Protein AF-A0A6I1W186-F1 (afdb_monomer)

Sequence (62 aa):
EWMRTILVSVLILFMGFIVWDLAKKSKAGRFGSMILFFVLGLGVAAFVIKSVVIGLIESGAL

Radius of gyration: 15.07 Å; Cα contacts (8 Å, |Δi|>4): 11; chains: 1; bounding box: 25×27×39 Å

Structure (mmCIF, N/CA/C/O backbone):
data_AF-A0A6I1W186-F1
#
_entry.id   AF-A0A6I1W186-F1
#
loop_
_atom_site.group_PDB
_atom_site.id
_atom_site.type_symbol
_atom_site.label_atom_id
_atom_site.label_alt_id
_atom_site.label_comp_id
_atom_site.label_asym_id
_atom_site.label_entity_id
_atom_site.label_seq_id
_atom_site.pdbx_PDB_ins_code
_atom_site.Cartn_x
_atom_site.Cartn_y
_atom_site.Cartn_z
_atom_site.occupancy
_atom_site.B_iso_or_equiv
_atom_site.auth_seq_id
_atom_site.auth_comp_id
_atom_site.auth_asym_id
_atom_site.auth_atom_id
_atom_site.pdbx_PDB_model_num
ATOM 1 N N . GLU A 1 1 ? 12.268 -17.057 -13.453 1.00 57.50 1 GLU A N 1
ATOM 2 C CA . GLU A 1 1 ? 12.080 -15.656 -13.002 1.00 57.50 1 GLU A CA 1
ATOM 3 C C . GLU A 1 1 ? 10.618 -15.257 -12.821 1.00 57.50 1 GLU A C 1
ATOM 5 O O . GLU A 1 1 ? 10.241 -14.980 -11.691 1.00 57.50 1 GLU A O 1
ATOM 10 N N . TRP A 1 2 ? 9.772 -15.345 -13.853 1.00 67.81 2 TRP A N 1
ATOM 11 C CA . TRP A 1 2 ? 8.334 -15.010 -13.793 1.00 67.81 2 TRP A CA 1
ATOM 12 C C . TRP A 1 2 ? 7.568 -15.578 -12.587 1.00 67.81 2 TRP A C 1
ATOM 14 O O . TRP A 1 2 ? 6.798 -14.871 -11.946 1.00 67.81 2 TRP A O 1
ATOM 24 N N . MET A 1 3 ? 7.837 -16.830 -12.214 1.00 75.00 3 MET A N 1
ATOM 25 C CA . MET A 1 3 ? 7.178 -17.475 -11.074 1.00 75.00 3 MET A CA 1
ATOM 26 C C . MET A 1 3 ? 7.527 -16.838 -9.720 1.00 75.00 3 MET A C 1
ATOM 28 O O . MET A 1 3 ? 6.657 -16.729 -8.864 1.00 75.00 3 MET A O 1
ATOM 32 N N . ARG A 1 4 ? 8.767 -16.366 -9.525 1.00 75.62 4 ARG A N 1
ATOM 33 C CA . ARG A 1 4 ? 9.168 -15.683 -8.283 1.00 75.62 4 ARG A CA 1
ATOM 34 C C . ARG A 1 4 ? 8.505 -14.314 -8.182 1.00 75.62 4 ARG A C 1
ATOM 36 O O . ARG A 1 4 ? 7.972 -13.977 -7.132 1.00 75.62 4 ARG A O 1
ATOM 43 N N . THR A 1 5 ? 8.475 -13.571 -9.285 1.00 81.88 5 THR A N 1
ATOM 44 C CA . THR A 1 5 ? 7.846 -12.248 -9.340 1.00 81.88 5 THR A CA 1
ATOM 45 C C . THR A 1 5 ? 6.351 -12.320 -9.058 1.00 81.88 5 THR A C 1
ATOM 47 O O . THR A 1 5 ? 5.854 -11.525 -8.270 1.00 81.88 5 THR A O 1
ATOM 50 N N . ILE A 1 6 ? 5.646 -13.298 -9.635 1.00 84.94 6 ILE A N 1
ATOM 51 C CA . ILE A 1 6 ? 4.203 -13.479 -9.421 1.00 84.94 6 ILE A CA 1
ATOM 52 C C . ILE A 1 6 ? 3.909 -13.918 -7.981 1.00 84.94 6 ILE A C 1
ATOM 54 O O . ILE A 1 6 ? 3.019 -13.370 -7.339 1.00 84.94 6 ILE A O 1
ATOM 58 N N . LEU A 1 7 ? 4.670 -14.874 -7.440 1.00 86.94 7 LEU A N 1
ATOM 59 C CA . LEU A 1 7 ? 4.443 -15.367 -6.079 1.00 86.94 7 LEU A CA 1
ATOM 60 C C . LEU A 1 7 ? 4.691 -14.268 -5.031 1.00 86.94 7 LEU A C 1
ATOM 62 O O . LEU A 1 7 ? 3.901 -14.089 -4.105 1.00 86.94 7 LEU A O 1
ATOM 66 N N . VAL A 1 8 ? 5.775 -13.504 -5.198 1.00 84.94 8 VAL A N 1
ATOM 67 C CA . VAL A 1 8 ? 6.139 -12.400 -4.301 1.00 84.94 8 VAL A CA 1
ATOM 68 C C . VAL A 1 8 ? 5.188 -11.213 -4.471 1.00 84.94 8 VAL A C 1
ATOM 70 O O . VAL A 1 8 ? 4.800 -10.611 -3.472 1.00 84.94 8 VAL A O 1
ATOM 73 N N . SER A 1 9 ? 4.755 -10.887 -5.695 1.00 81.50 9 SER A N 1
ATOM 74 C CA . SER A 1 9 ? 3.798 -9.795 -5.919 1.00 81.50 9 SER A CA 1
ATOM 75 C C . SER A 1 9 ? 2.438 -10.093 -5.288 1.00 81.50 9 SER A C 1
ATOM 77 O O . SER A 1 9 ? 1.888 -9.224 -4.615 1.00 81.50 9 SER A O 1
ATOM 79 N N . VAL A 1 10 ? 1.943 -11.330 -5.413 1.00 86.56 10 VAL A N 1
ATOM 80 C CA . VAL A 1 10 ? 0.702 -11.789 -4.772 1.00 86.56 10 VAL A CA 1
ATOM 81 C C . VAL A 1 10 ? 0.817 -11.740 -3.249 1.00 86.56 10 VAL A C 1
ATOM 83 O O . VAL A 1 10 ? -0.092 -11.240 -2.588 1.00 86.56 10 VAL A O 1
ATOM 86 N N . LEU A 1 11 ? 1.941 -12.191 -2.684 1.00 86.81 11 LEU A N 1
ATOM 87 C CA . LEU A 1 11 ? 2.176 -12.158 -1.238 1.00 86.81 11 LEU A CA 1
ATOM 88 C C . LEU A 1 11 ? 2.188 -10.722 -0.687 1.00 86.81 11 LEU A C 1
ATOM 90 O O . LEU A 1 11 ? 1.567 -10.446 0.338 1.00 86.81 11 LEU A O 1
ATOM 94 N N . ILE A 1 12 ? 2.853 -9.795 -1.384 1.00 83.00 12 ILE A N 1
ATOM 95 C CA . ILE A 1 12 ? 2.898 -8.374 -1.011 1.00 83.00 12 ILE A CA 1
ATOM 96 C C . ILE A 1 12 ? 1.501 -7.746 -1.092 1.00 83.00 12 ILE A C 1
ATOM 98 O O . ILE A 1 12 ? 1.109 -7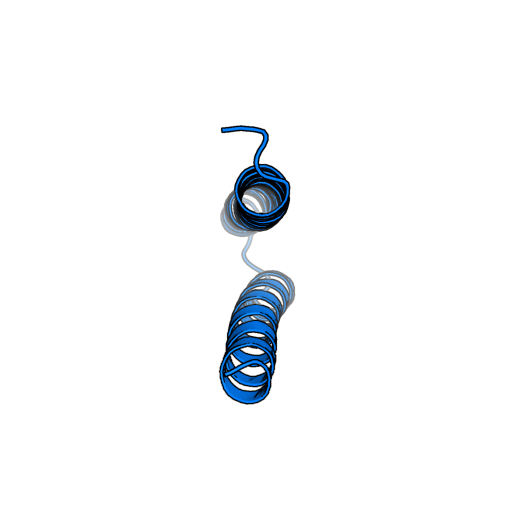.000 -0.193 1.00 83.00 12 ILE A O 1
ATOM 102 N N . LEU A 1 13 ? 0.729 -8.076 -2.133 1.00 83.06 13 LEU A N 1
ATOM 103 C CA . LEU A 1 13 ? -0.653 -7.618 -2.279 1.00 83.06 13 LEU A CA 1
ATOM 104 C C . LEU A 1 13 ? -1.531 -8.110 -1.120 1.00 83.06 13 LEU A C 1
ATOM 106 O O . LEU A 1 13 ? -2.308 -7.344 -0.552 1.00 83.06 13 LEU A O 1
ATOM 110 N N . PHE A 1 14 ? -1.368 -9.379 -0.738 1.00 81.94 14 PHE A N 1
ATOM 111 C CA . PHE A 1 14 ? -2.097 -10.006 0.361 1.00 81.94 14 PHE A CA 1
ATOM 112 C C . PHE A 1 14 ? -1.752 -9.364 1.712 1.00 81.94 14 PHE A C 1
ATOM 114 O O . PHE A 1 14 ? -2.642 -9.105 2.519 1.00 81.94 14 PHE A O 1
ATOM 121 N N . MET A 1 15 ? -0.482 -9.008 1.930 1.00 83.56 15 MET A N 1
ATOM 122 C CA . MET A 1 15 ? -0.052 -8.240 3.103 1.00 83.56 15 MET A CA 1
ATOM 123 C C . MET A 1 15 ? -0.730 -6.863 3.168 1.00 83.56 15 MET A C 1
ATOM 125 O O . MET A 1 15 ? -1.239 -6.478 4.219 1.00 83.56 15 MET A O 1
ATOM 129 N N . GLY A 1 16 ? -0.794 -6.142 2.042 1.00 76.12 16 GLY A N 1
ATOM 130 C CA . GLY A 1 16 ? -1.499 -4.858 1.954 1.00 76.12 16 GLY A CA 1
ATOM 131 C C . GLY A 1 16 ? -3.004 -4.985 2.215 1.00 76.12 16 GLY A C 1
ATOM 132 O O . GLY A 1 16 ? -3.583 -4.164 2.927 1.00 76.12 16 GLY A O 1
ATOM 133 N N . PHE A 1 17 ? -3.627 -6.051 1.707 1.00 76.81 17 PHE A N 1
ATOM 134 C CA . PHE A 1 17 ? -5.042 -6.354 1.931 1.00 76.81 17 PHE A CA 1
ATOM 135 C C . PHE A 1 17 ? -5.354 -6.646 3.406 1.00 76.81 17 PHE A C 1
ATOM 137 O O . PHE A 1 17 ? -6.342 -6.141 3.933 1.00 76.81 17 PHE A O 1
ATOM 144 N N . ILE A 1 18 ? -4.488 -7.391 4.102 1.00 79.56 18 ILE A N 1
ATOM 145 C CA . ILE A 1 18 ? -4.635 -7.657 5.541 1.00 79.56 18 ILE A CA 1
ATOM 146 C C . ILE A 1 18 ? -4.553 -6.361 6.350 1.00 79.56 18 ILE A C 1
ATOM 148 O O . ILE A 1 18 ? -5.363 -6.16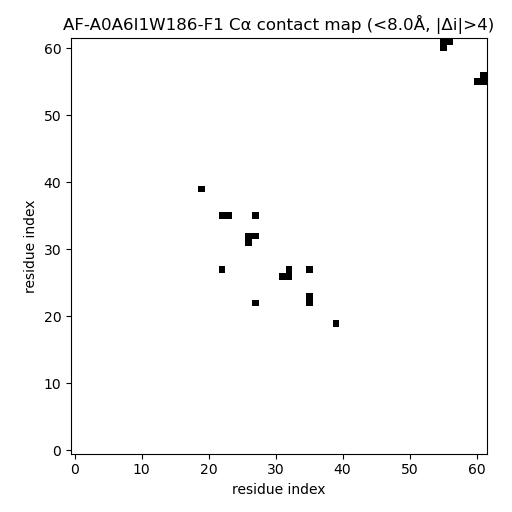0 7.249 1.00 79.56 18 ILE A O 1
ATOM 152 N N . VAL A 1 19 ? -3.614 -5.462 6.039 1.00 75.31 19 VAL A N 1
ATOM 153 C CA . VAL A 1 19 ? -3.505 -4.163 6.732 1.00 75.31 19 VAL A CA 1
ATOM 154 C C . VAL A 1 19 ? -4.770 -3.325 6.519 1.00 75.31 19 VAL A C 1
ATOM 156 O O . VAL A 1 19 ? -5.246 -2.681 7.457 1.00 75.31 19 VAL A O 1
ATOM 159 N N . TRP A 1 20 ? -5.357 -3.384 5.320 1.00 71.19 20 TRP A N 1
ATOM 160 C CA . TRP A 1 20 ? -6.635 -2.742 5.015 1.00 71.19 20 TRP A CA 1
ATOM 161 C C . TRP A 1 20 ? -7.810 -3.336 5.799 1.00 71.19 20 TRP A C 1
ATOM 163 O O . TRP A 1 20 ? -8.618 -2.590 6.361 1.00 71.19 20 TRP A O 1
ATOM 173 N N . ASP A 1 21 ? -7.902 -4.663 5.876 1.00 74.75 21 ASP A N 1
ATOM 174 C CA . ASP A 1 21 ? -8.941 -5.344 6.651 1.00 74.75 21 ASP A CA 1
ATOM 175 C C . ASP A 1 21 ? -8.792 -5.065 8.153 1.00 74.75 21 ASP A C 1
ATOM 177 O O . ASP A 1 21 ? -9.762 -4.696 8.813 1.00 74.75 21 ASP A O 1
ATOM 181 N N . LEU A 1 22 ? -7.568 -5.122 8.688 1.00 72.12 22 LEU A N 1
ATOM 182 C CA . LEU A 1 22 ? -7.285 -4.874 10.102 1.00 72.12 22 LEU A CA 1
ATOM 183 C C . LEU A 1 22 ? -7.628 -3.434 10.499 1.00 72.12 22 LEU A C 1
ATOM 185 O O . LEU A 1 22 ? -8.266 -3.208 11.528 1.00 72.12 22 LEU A O 1
ATOM 189 N N . ALA A 1 23 ? -7.294 -2.470 9.638 1.00 66.00 23 ALA A N 1
ATOM 190 C CA . ALA A 1 23 ? -7.728 -1.087 9.770 1.00 66.00 23 ALA A CA 1
ATOM 191 C C . ALA A 1 23 ? -9.261 -0.987 9.850 1.00 66.00 23 ALA A C 1
ATOM 193 O O . ALA A 1 23 ? -9.806 -0.410 10.792 1.00 66.00 23 ALA A O 1
ATOM 194 N N . LYS A 1 24 ? -9.983 -1.601 8.905 1.00 65.69 24 LYS A N 1
ATOM 195 C CA . LYS A 1 24 ? -11.453 -1.566 8.864 1.00 65.69 24 LYS A CA 1
ATOM 196 C C . LYS A 1 24 ? -12.090 -2.241 10.089 1.00 65.69 24 LYS A C 1
ATOM 198 O O . LYS A 1 24 ? -13.075 -1.733 10.628 1.00 65.69 24 LYS A O 1
ATOM 203 N N . LYS A 1 25 ? -11.530 -3.368 10.540 1.00 64.25 25 LYS A N 1
ATOM 204 C CA . LYS A 1 25 ? -12.068 -4.218 11.613 1.00 64.25 25 LYS A CA 1
ATOM 205 C C . LYS A 1 25 ? -11.757 -3.691 13.015 1.00 64.25 25 LYS A C 1
ATOM 207 O O . LYS A 1 25 ? -12.517 -3.962 13.941 1.0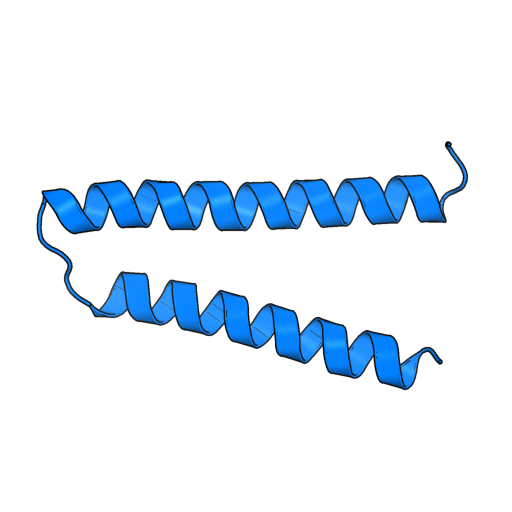0 64.25 25 LYS A O 1
ATOM 212 N N . SER A 1 26 ? -10.700 -2.891 13.181 1.00 61.56 26 SER A N 1
ATOM 213 C CA . SER A 1 26 ? -10.238 -2.423 14.495 1.00 61.56 26 SER A CA 1
ATOM 214 C C . SER A 1 26 ? -11.155 -1.395 15.183 1.00 61.56 26 SER A C 1
ATOM 216 O O . SER A 1 26 ? -10.816 -0.960 16.282 1.00 61.56 26 SER A O 1
ATOM 218 N N . LYS A 1 27 ? -12.293 -0.983 14.588 1.00 59.72 27 LYS A N 1
ATOM 219 C CA . LYS A 1 27 ? -13.212 0.036 15.156 1.00 59.72 27 LYS A CA 1
ATOM 220 C C . LYS A 1 27 ? -12.455 1.229 15.759 1.00 59.72 27 LYS A C 1
ATOM 222 O O . LYS A 1 27 ? -12.782 1.706 16.846 1.00 59.72 27 LYS A O 1
ATOM 227 N N . ALA A 1 28 ? -11.401 1.680 15.081 1.00 60.72 28 ALA A N 1
ATOM 228 C CA . ALA A 1 28 ? -10.608 2.787 15.576 1.00 60.72 28 ALA A CA 1
ATOM 229 C C . ALA A 1 28 ? -11.552 4.001 15.678 1.00 60.72 28 ALA A C 1
ATOM 231 O O . ALA A 1 28 ? -12.258 4.302 14.715 1.00 60.72 28 ALA A O 1
ATOM 232 N N . GLY A 1 29 ? -11.661 4.609 16.868 1.00 64.06 29 GLY A N 1
ATOM 233 C CA . GLY A 1 29 ? -12.638 5.670 17.163 1.00 64.06 29 GLY A CA 1
ATOM 234 C C . GLY A 1 29 ? -12.515 6.883 16.227 1.00 64.06 29 GLY A C 1
ATOM 235 O O . GLY A 1 29 ? -11.705 6.877 15.312 1.00 64.06 29 GLY A O 1
ATOM 236 N N . ARG A 1 30 ? -13.261 7.973 16.452 1.00 66.44 30 ARG A N 1
ATOM 237 C CA . ARG A 1 30 ? -13.292 9.159 15.550 1.00 66.44 30 ARG A CA 1
ATOM 238 C C . ARG A 1 30 ? -11.924 9.670 15.053 1.00 66.44 30 ARG A C 1
ATOM 240 O O . ARG A 1 30 ? -11.843 10.153 13.931 1.00 66.44 30 ARG A O 1
ATOM 247 N N . PHE A 1 31 ? -10.869 9.558 15.862 1.00 66.75 31 PHE A N 1
ATOM 248 C CA . PHE A 1 31 ? -9.490 9.870 15.457 1.00 66.75 31 PHE A CA 1
AT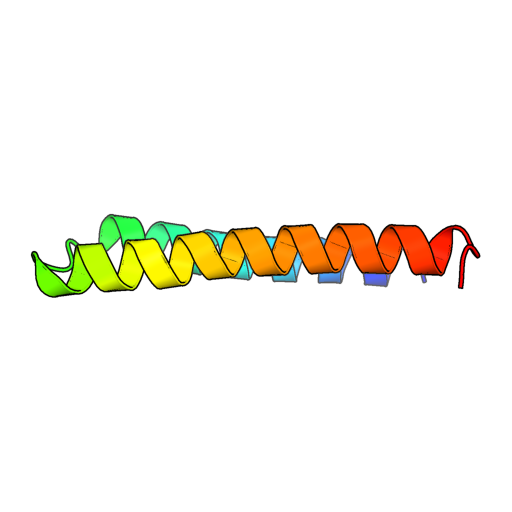OM 249 C C . PHE A 1 31 ? -8.834 8.766 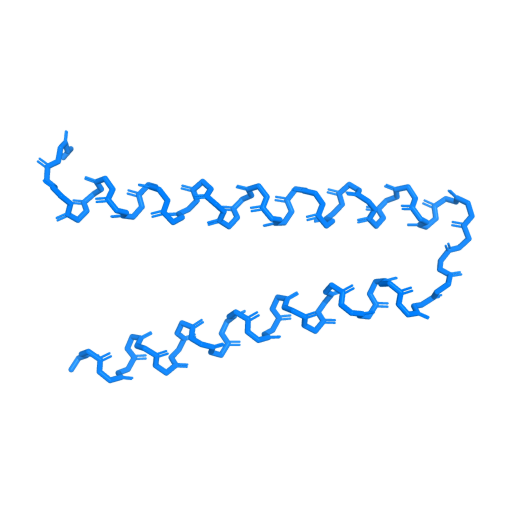14.619 1.00 66.75 31 PHE A C 1
ATOM 251 O O . PHE A 1 31 ? -8.158 9.036 13.629 1.00 66.75 31 PHE A O 1
ATOM 258 N N . GLY A 1 32 ? -9.059 7.513 15.000 1.00 69.81 32 GLY A N 1
ATOM 259 C CA . GLY A 1 32 ? -8.532 6.353 14.306 1.00 69.81 32 GLY A CA 1
ATOM 260 C C . GLY A 1 32 ? -9.147 6.160 12.923 1.00 69.81 32 GLY A C 1
ATOM 261 O O . GLY A 1 32 ? -8.412 5.917 11.980 1.00 69.81 32 GLY A O 1
ATOM 262 N N . SER A 1 33 ? -10.457 6.348 12.748 1.00 73.62 33 SER A N 1
ATOM 263 C CA . SER A 1 33 ? -11.096 6.256 11.428 1.00 73.62 33 SER A CA 1
ATOM 264 C C . SER A 1 33 ? -10.556 7.285 10.426 1.00 73.62 33 SER A C 1
ATOM 266 O O . SER A 1 33 ? -10.438 6.965 9.248 1.00 73.62 33 SER A O 1
ATOM 268 N N . MET A 1 34 ? -10.168 8.481 10.882 1.00 75.50 34 MET A N 1
ATOM 269 C CA . MET A 1 34 ? -9.604 9.542 10.039 1.00 75.50 34 MET A CA 1
ATOM 270 C C . MET A 1 34 ? -8.170 9.216 9.587 1.00 75.50 34 MET A C 1
ATOM 272 O O . MET A 1 34 ? -7.852 9.323 8.404 1.00 75.50 34 MET A O 1
ATOM 276 N N . ILE A 1 35 ? -7.330 8.734 10.509 1.00 79.94 35 ILE A N 1
ATOM 277 C CA . ILE A 1 35 ? -5.959 8.286 10.213 1.00 79.94 35 ILE A CA 1
ATOM 278 C C . ILE A 1 35 ? -5.978 7.027 9.347 1.00 79.94 35 ILE A C 1
ATOM 280 O O . ILE A 1 35 ? -5.210 6.928 8.396 1.00 79.94 35 ILE A O 1
ATOM 284 N N . LEU A 1 36 ? -6.886 6.089 9.618 1.00 77.38 36 LEU A N 1
ATOM 285 C CA . LEU A 1 36 ? -7.071 4.911 8.782 1.00 77.38 36 LEU A CA 1
ATOM 286 C C . LEU A 1 36 ? -7.522 5.297 7.378 1.00 77.38 36 LEU A C 1
ATOM 288 O O . LEU A 1 36 ? -6.968 4.776 6.426 1.00 77.38 36 LEU A O 1
ATOM 292 N N . PHE A 1 37 ? -8.455 6.236 7.213 1.00 74.44 37 PHE A N 1
ATOM 293 C CA . PHE A 1 37 ? -8.853 6.698 5.880 1.00 74.44 37 PHE A CA 1
ATOM 294 C C . PHE A 1 37 ? -7.678 7.327 5.115 1.00 74.44 37 PHE A C 1
ATOM 296 O O . PHE A 1 37 ? -7.527 7.087 3.920 1.00 74.44 37 PHE A O 1
ATOM 303 N N . PHE A 1 38 ? -6.805 8.061 5.810 1.00 83.19 38 PHE A N 1
ATOM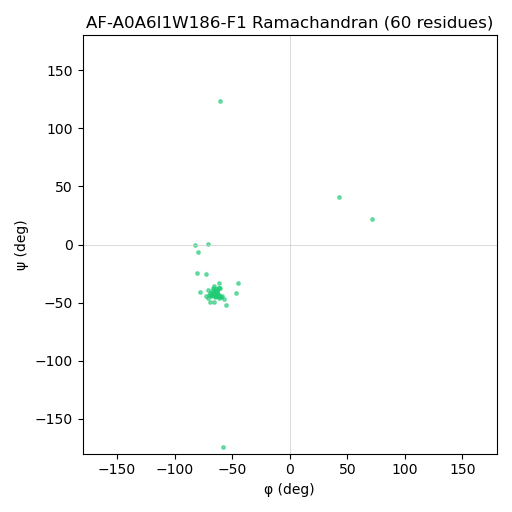 304 C CA . PHE A 1 38 ? -5.585 8.625 5.233 1.00 83.19 38 PHE A CA 1
ATOM 305 C C . PHE A 1 38 ? -4.543 7.562 4.873 1.00 83.19 38 PHE A C 1
ATOM 307 O O . PHE A 1 38 ? -4.052 7.561 3.753 1.00 83.19 38 PHE A O 1
ATOM 314 N N . VAL A 1 39 ? -4.217 6.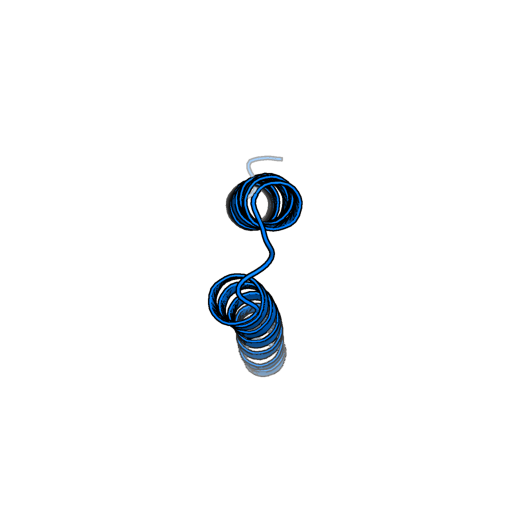638 5.779 1.00 81.88 39 VAL A N 1
ATOM 315 C CA . VAL A 1 39 ? -3.232 5.566 5.544 1.00 81.88 39 VAL A CA 1
ATOM 316 C C . VAL A 1 39 ? -3.719 4.597 4.469 1.00 81.88 39 VAL A C 1
ATOM 318 O O . VAL A 1 39 ? -2.937 4.171 3.625 1.00 81.88 39 VAL A O 1
ATOM 321 N N . LEU A 1 40 ? -5.014 4.288 4.452 1.00 74.62 40 LEU A N 1
ATOM 322 C CA . LEU A 1 40 ? -5.636 3.450 3.435 1.00 74.62 40 LEU A CA 1
ATOM 323 C C . LEU A 1 40 ? -5.711 4.161 2.080 1.00 74.62 40 LEU A C 1
ATOM 325 O O . LEU A 1 40 ? -5.315 3.585 1.068 1.00 74.62 40 LEU A O 1
ATOM 329 N N . GLY A 1 41 ? -6.143 5.424 2.049 1.00 80.88 41 GLY A N 1
ATOM 330 C CA . GLY A 1 41 ? -6.167 6.233 0.830 1.00 80.88 41 GLY A CA 1
ATOM 331 C C . GLY A 1 41 ? -4.772 6.442 0.236 1.00 80.88 41 GLY A C 1
ATOM 332 O O . GLY A 1 41 ? -4.571 6.211 -0.954 1.00 80.88 41 GLY A O 1
ATOM 333 N N . LEU A 1 42 ? -3.787 6.795 1.068 1.00 87.25 42 LEU A N 1
ATOM 334 C CA . LEU A 1 42 ? -2.386 6.934 0.662 1.00 87.25 42 LEU A CA 1
ATOM 335 C C . LEU A 1 42 ? -1.765 5.591 0.269 1.00 87.25 42 LEU A C 1
ATOM 337 O O . LEU A 1 42 ? -1.006 5.543 -0.693 1.00 87.25 42 LEU A O 1
ATOM 341 N N . GLY A 1 43 ? -2.100 4.499 0.957 1.00 82.81 43 GLY A N 1
ATOM 342 C CA . GLY A 1 43 ? -1.616 3.158 0.630 1.00 82.81 43 GLY A CA 1
ATOM 343 C C . GLY A 1 43 ? -2.091 2.686 -0.745 1.00 82.81 43 GLY A C 1
ATOM 344 O O . GLY A 1 43 ? -1.287 2.201 -1.541 1.00 82.81 43 GLY A O 1
ATOM 345 N N . VAL A 1 44 ? -3.372 2.897 -1.065 1.00 80.00 44 VAL A N 1
ATOM 346 C CA . VAL A 1 44 ? -3.924 2.588 -2.395 1.00 80.00 44 VAL A CA 1
ATOM 347 C C . VAL A 1 44 ? -3.348 3.523 -3.453 1.00 80.00 44 VAL A C 1
ATOM 349 O O . VAL A 1 44 ? -2.923 3.051 -4.505 1.00 80.00 44 VAL A O 1
ATOM 352 N N . ALA A 1 45 ? -3.248 4.825 -3.175 1.00 84.69 45 ALA A N 1
ATOM 353 C CA . ALA A 1 45 ? -2.649 5.781 -4.104 1.00 84.69 45 ALA A CA 1
ATOM 354 C C . ALA A 1 45 ? -1.181 5.438 -4.419 1.00 84.69 45 ALA A C 1
ATOM 356 O O . ALA A 1 45 ? -0.795 5.404 -5.586 1.00 84.69 45 ALA A O 1
ATOM 357 N N . ALA A 1 46 ? -0.374 5.106 -3.408 1.00 84.69 46 ALA A N 1
ATOM 358 C CA . ALA A 1 46 ? 1.021 4.706 -3.578 1.00 84.69 46 ALA A CA 1
ATOM 359 C C . ALA A 1 46 ? 1.158 3.397 -4.370 1.00 84.69 46 ALA A C 1
ATOM 361 O O . ALA A 1 46 ? 2.053 3.275 -5.206 1.00 84.69 46 ALA A O 1
ATOM 362 N N . PHE A 1 47 ? 0.258 2.434 -4.157 1.00 80.94 47 PHE A N 1
ATOM 363 C CA . PHE A 1 47 ? 0.243 1.186 -4.917 1.00 80.94 47 PHE A CA 1
ATOM 364 C C . PHE A 1 47 ? -0.102 1.407 -6.398 1.00 80.94 47 PHE A C 1
ATOM 366 O O . PHE A 1 47 ? 0.545 0.833 -7.280 1.00 80.94 47 PHE A O 1
ATOM 373 N N . VAL A 1 48 ? -1.079 2.274 -6.679 1.00 83.62 48 VAL A N 1
ATOM 374 C CA . VAL A 1 48 ? -1.468 2.644 -8.048 1.00 83.62 48 VAL A CA 1
ATOM 375 C C . VAL A 1 48 ? -0.335 3.394 -8.744 1.00 83.62 48 VAL A C 1
ATOM 377 O O . VAL A 1 48 ? 0.068 2.989 -9.831 1.00 83.62 48 VAL A O 1
ATOM 380 N N . ILE A 1 49 ? 0.240 4.418 -8.105 1.00 89.38 49 ILE A N 1
ATOM 381 C CA . ILE A 1 49 ? 1.378 5.172 -8.654 1.00 89.38 49 ILE A CA 1
ATOM 382 C C . ILE A 1 49 ? 2.546 4.230 -8.943 1.00 89.38 49 ILE A C 1
ATOM 384 O O . ILE A 1 49 ? 3.091 4.256 -10.041 1.00 89.38 49 ILE A O 1
ATOM 388 N N . LYS A 1 50 ? 2.897 3.345 -8.003 1.00 84.50 50 LYS A N 1
ATOM 389 C CA . LYS A 1 50 ? 3.962 2.356 -8.201 1.00 84.50 50 LYS A CA 1
ATOM 390 C C . LYS A 1 50 ? 3.680 1.447 -9.400 1.00 84.50 50 LYS A C 1
ATOM 392 O O . LYS A 1 50 ? 4.583 1.206 -10.193 1.00 84.50 50 LYS A O 1
ATOM 397 N N . SER A 1 51 ? 2.449 0.955 -9.541 1.00 80.88 51 SER A N 1
ATOM 398 C CA . SER A 1 51 ? 2.066 0.070 -10.651 1.00 80.88 51 SER A CA 1
ATOM 399 C C . SER A 1 51 ? 2.153 0.781 -12.003 1.00 80.88 51 SER A C 1
ATOM 401 O O . SER A 1 51 ? 2.658 0.210 -12.963 1.00 80.88 51 SER A O 1
ATOM 403 N N . VAL A 1 52 ? 1.730 2.046 -12.064 1.00 85.50 52 VAL A N 1
ATOM 404 C CA . VAL A 1 52 ? 1.829 2.882 -13.269 1.00 85.50 52 VAL A CA 1
ATOM 405 C C . VAL A 1 52 ? 3.287 3.195 -13.610 1.00 85.50 52 VAL A C 1
ATOM 407 O O . VAL A 1 52 ? 3.677 3.072 -14.764 1.00 85.50 52 VAL A O 1
ATOM 410 N N . VAL A 1 53 ? 4.111 3.544 -12.618 1.00 88.56 53 VAL A N 1
ATOM 411 C CA . VAL A 1 53 ? 5.543 3.821 -12.813 1.00 88.56 53 VAL A CA 1
ATOM 412 C C . VAL A 1 53 ? 6.284 2.580 -13.306 1.00 88.56 53 VAL A C 1
ATOM 414 O O . VAL A 1 53 ? 7.056 2.679 -14.251 1.00 88.56 53 VAL A O 1
ATOM 417 N N . ILE A 1 54 ? 6.027 1.407 -12.722 1.00 85.06 54 ILE A N 1
ATOM 418 C CA . ILE A 1 54 ? 6.623 0.148 -13.192 1.00 85.06 54 ILE A CA 1
ATOM 419 C C . ILE A 1 54 ? 6.171 -0.155 -14.618 1.00 85.06 54 ILE A C 1
ATOM 421 O O . ILE A 1 54 ? 7.013 -0.472 -15.447 1.00 85.06 54 ILE A O 1
ATOM 425 N N . GLY A 1 55 ? 4.881 0.012 -14.927 1.00 83.25 55 GLY A N 1
ATOM 426 C CA . GLY A 1 55 ? 4.378 -0.178 -16.286 1.00 83.25 55 GLY A CA 1
ATOM 427 C C . GLY A 1 55 ? 5.017 0.777 -17.297 1.00 83.25 55 GLY A C 1
ATOM 428 O O . GLY A 1 55 ? 5.317 0.362 -18.411 1.00 83.25 55 GLY A O 1
ATOM 429 N N . LEU A 1 56 ? 5.276 2.031 -16.912 1.00 83.56 56 LEU A N 1
ATOM 430 C CA . LEU A 1 56 ? 5.958 3.028 -17.750 1.00 83.56 56 LEU A CA 1
ATOM 431 C C . LEU A 1 56 ? 7.441 2.700 -17.972 1.00 83.56 56 LEU A C 1
ATOM 433 O O . LEU A 1 56 ? 7.934 2.821 -19.089 1.00 83.56 56 LEU A O 1
ATOM 437 N N . ILE A 1 57 ? 8.135 2.251 -16.925 1.00 85.56 57 ILE A N 1
ATOM 438 C CA . ILE A 1 57 ? 9.527 1.790 -17.015 1.00 85.56 57 ILE A CA 1
ATOM 439 C C . ILE A 1 57 ? 9.613 0.535 -17.895 1.00 85.56 57 ILE A C 1
ATOM 441 O O . ILE A 1 57 ? 10.482 0.428 -18.752 1.00 85.56 57 ILE A O 1
ATOM 445 N N . GLU A 1 58 ? 8.686 -0.408 -17.731 1.00 76.94 58 GLU A N 1
ATOM 446 C CA . GLU A 1 58 ? 8.672 -1.666 -18.482 1.00 76.94 58 GLU A CA 1
ATOM 447 C C . GLU A 1 58 ? 8.259 -1.484 -19.952 1.00 76.94 58 GLU A C 1
ATOM 449 O O . GLU A 1 58 ? 8.686 -2.247 -20.815 1.00 76.94 58 GLU A O 1
ATOM 454 N N . SER A 1 59 ? 7.491 -0.435 -20.263 1.00 73.25 59 SER A N 1
ATOM 455 C CA . SER A 1 59 ? 7.155 -0.047 -21.642 1.00 73.25 59 SER A CA 1
ATOM 456 C C . SER A 1 59 ? 8.245 0.779 -22.342 1.00 73.25 59 SER A C 1
ATOM 458 O O . SER A 1 59 ? 8.091 1.093 -23.521 1.00 73.25 59 SER A O 1
ATOM 460 N N . GLY A 1 60 ? 9.364 1.083 -21.669 1.00 59.78 60 GLY A N 1
ATOM 461 C CA . GLY A 1 60 ? 10.539 1.718 -22.278 1.00 59.78 60 GLY A CA 1
ATOM 462 C C . GLY A 1 60 ? 10.351 3.193 -22.648 1.00 59.78 60 GLY A C 1
ATOM 463 O O . GLY A 1 60 ? 11.044 3.698 -23.528 1.00 59.78 60 GLY A O 1
ATOM 464 N N . ALA A 1 61 ? 9.394 3.881 -22.013 1.00 56.44 61 ALA A N 1
ATOM 465 C CA . ALA A 1 61 ? 9.149 5.312 -22.218 1.00 56.44 61 ALA A CA 1
ATOM 466 C C . ALA A 1 61 ? 10.130 6.226 -21.443 1.00 56.44 61 ALA A C 1
ATOM 468 O O . ALA A 1 61 ? 10.099 7.444 -21.628 1.00 56.44 61 ALA A O 1
ATOM 469 N N . LEU A 1 62 ? 10.981 5.645 -20.590 1.00 52.00 62 LEU A N 1
ATOM 470 C CA . LEU A 1 62 ? 12.081 6.260 -19.835 1.00 52.00 62 LEU A CA 1
ATOM 471 C C . LEU A 1 62 ? 13.311 5.352 -19.929 1.00 52.00 62 LEU A C 1
ATOM 473 O O . LEU A 1 62 ? 14.431 5.904 -19.987 1.00 52.00 62 LEU A O 1
#

Mean predicted aligned error: 8.77 Å

Foldseek 3Di:
DVVVCVVVVVVVVV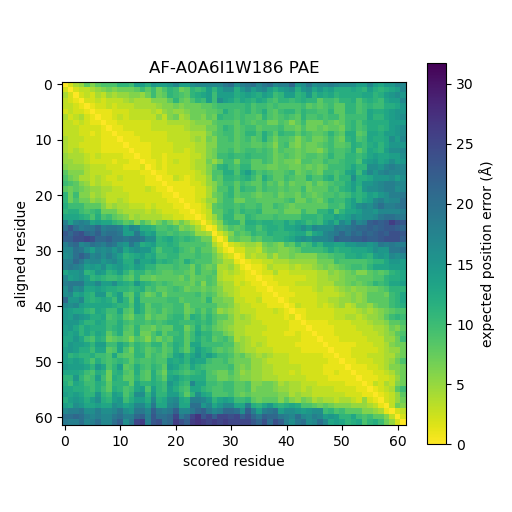VLVVLLVCLVPVCLDPVSVVVSCVCNVVSVVVVVVVVVVVVCVVVVVD

Solvent-accessib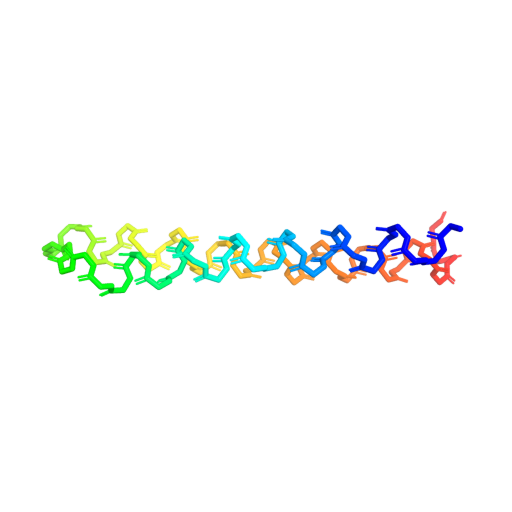le surface area (backbone atoms only — not comparable to full-atom values): 3506 Å² total; per-residue (Å²): 111,70,67,58,55,52,55,51,50,52,51,54,51,50,53,53,49,48,53,52,49,50,54,67,69,60,68,45,53,87,69,41,48,53,51,42,51,48,54,50,51,51,49,52,50,52,51,51,52,50,53,53,51,50,53,41,55,75,69,62,81,113

pLDDT: mean 76.48, std 9.18, range [52.0, 89.38]

Secondary structure (DSSP, 8-state):
-HHHHHHHHHHHHHHHHHHHHHHHHTT--HHHHHHHHHHHHHHHHHHHHHHHHHHHHHTT--